Protein AF-A0A9E5QSY0-F1 (afdb_monomer_lite)

Foldseek 3Di:
DKAAPDDDPDDDDVPDDGIDDPCVVLVVQLVVLVVQLVVLVVVLVVCVVPHDPVVNVVSVVSNVVSVVSNVVSVVVSVVD

Structure (mmCIF, N/CA/C/O backbone):
data_AF-A0A9E5QSY0-F1
#
_entry.id   AF-A0A9E5QSY0-F1
#
loop_
_atom_site.group_PDB
_atom_site.id
_atom_site.type_symbol
_atom_site.label_atom_id
_atom_site.label_alt_id
_atom_site.label_comp_id
_atom_site.label_asym_id
_atom_site.label_entity_id
_atom_site.label_seq_id
_atom_site.pdbx_PDB_ins_code
_atom_site.Cartn_x
_atom_site.Cartn_y
_atom_site.Cartn_z
_atom_site.occupancy
_atom_site.B_iso_or_equiv
_atom_site.auth_seq_id
_atom_site.auth_comp_id
_atom_site.auth_asym_id
_atom_site.auth_atom_id
_atom_site.pdbx_PDB_model_num
ATOM 1 N N . MET A 1 1 ? 12.586 -9.422 -18.520 1.00 55.34 1 MET A N 1
ATOM 2 C CA . MET A 1 1 ? 13.681 -8.934 -19.392 1.00 55.34 1 MET A CA 1
ATOM 3 C C . MET A 1 1 ? 13.172 -7.779 -20.253 1.00 55.34 1 MET A C 1
ATOM 5 O O . MET A 1 1 ? 12.080 -7.894 -20.779 1.00 55.34 1 MET A O 1
ATOM 9 N N . ALA A 1 2 ? 13.894 -6.661 -20.375 1.00 68.38 2 ALA A N 1
ATOM 10 C CA . ALA A 1 2 ? 13.443 -5.549 -21.220 1.00 68.38 2 ALA A CA 1
ATOM 11 C C . ALA A 1 2 ? 13.575 -5.907 -22.710 1.00 68.38 2 ALA A C 1
ATOM 13 O O . ALA A 1 2 ? 14.658 -6.289 -23.151 1.00 68.38 2 ALA A O 1
ATOM 14 N N . GLU A 1 3 ? 12.496 -5.774 -23.474 1.00 76.56 3 GLU A N 1
ATOM 15 C CA . GLU A 1 3 ? 12.493 -5.917 -24.928 1.00 76.56 3 GLU A CA 1
ATOM 16 C C . GLU A 1 3 ? 12.536 -4.527 -25.568 1.00 76.56 3 GLU A C 1
ATOM 18 O O . GLU A 1 3 ? 11.661 -3.698 -25.332 1.00 76.56 3 GLU A O 1
ATOM 23 N N . ILE A 1 4 ? 13.571 -4.251 -26.360 1.00 82.00 4 ILE A N 1
ATOM 24 C CA . ILE A 1 4 ? 13.685 -3.005 -27.125 1.00 82.00 4 ILE A CA 1
ATOM 25 C C . ILE A 1 4 ? 12.920 -3.195 -28.441 1.00 82.00 4 ILE A C 1
ATOM 27 O O . ILE A 1 4 ? 13.194 -4.138 -29.180 1.00 82.00 4 ILE A O 1
ATOM 31 N N . LEU A 1 5 ? 11.973 -2.301 -28.736 1.00 81.75 5 LEU A N 1
ATOM 32 C CA . LEU A 1 5 ? 11.066 -2.403 -29.888 1.00 81.75 5 LEU A CA 1
ATOM 33 C C . LEU A 1 5 ? 11.520 -1.560 -31.095 1.00 81.75 5 LEU A C 1
ATOM 35 O O . LEU A 1 5 ? 10.900 -1.639 -32.153 1.00 81.75 5 LEU A O 1
ATOM 39 N N . VAL A 1 6 ? 12.577 -0.752 -30.945 1.00 85.00 6 VAL A N 1
ATOM 40 C CA . VAL A 1 6 ? 13.080 0.181 -31.972 1.00 85.00 6 VAL A CA 1
ATOM 41 C C . VAL A 1 6 ? 14.596 0.076 -32.154 1.00 85.00 6 VAL A C 1
ATOM 43 O O . VAL A 1 6 ? 15.326 -0.211 -31.204 1.00 85.00 6 VAL A O 1
ATOM 46 N N . ALA A 1 7 ? 15.092 0.332 -33.365 1.00 82.44 7 ALA A N 1
ATOM 47 C CA . ALA A 1 7 ? 16.522 0.328 -33.661 1.00 82.44 7 ALA A CA 1
ATOM 48 C C . ALA A 1 7 ? 17.145 1.731 -33.544 1.00 82.44 7 ALA A C 1
ATOM 50 O O . ALA A 1 7 ? 16.486 2.759 -33.711 1.00 82.44 7 ALA A O 1
ATOM 51 N N . ALA A 1 8 ? 18.456 1.787 -33.282 1.00 78.94 8 ALA A N 1
ATOM 52 C CA . ALA A 1 8 ? 19.191 3.048 -33.258 1.00 78.94 8 ALA A CA 1
ATOM 53 C C . ALA A 1 8 ? 19.168 3.706 -34.651 1.00 78.94 8 ALA A C 1
ATOM 55 O O . ALA A 1 8 ? 19.763 3.187 -35.594 1.00 78.94 8 ALA A O 1
ATOM 56 N N . GLY A 1 9 ? 18.491 4.853 -34.760 1.00 84.06 9 GLY A N 1
ATOM 57 C CA . GLY A 1 9 ? 18.297 5.585 -36.017 1.00 84.06 9 GLY A CA 1
ATOM 58 C C . GLY A 1 9 ? 16.855 5.595 -36.535 1.00 84.06 9 GLY A C 1
ATOM 59 O O . GLY A 1 9 ? 16.579 6.324 -37.487 1.00 84.06 9 GLY A O 1
ATOM 60 N N . ASP A 1 10 ? 15.938 4.854 -35.906 1.00 86.06 10 ASP A N 1
ATOM 61 C CA . ASP A 1 10 ? 14.518 4.899 -36.258 1.00 86.06 10 ASP A CA 1
ATOM 62 C C . ASP A 1 10 ? 13.884 6.247 -35.880 1.00 86.06 10 ASP A C 1
ATOM 64 O O . ASP A 1 10 ? 14.090 6.779 -34.786 1.00 86.06 10 ASP A O 1
ATOM 68 N N . MET A 1 11 ? 13.069 6.795 -36.786 1.00 79.12 11 MET A N 1
ATOM 69 C CA . MET A 1 11 ? 12.187 7.918 -36.470 1.00 79.12 11 MET A CA 1
ATOM 70 C C . MET A 1 11 ? 10.980 7.404 -35.692 1.00 79.12 11 MET A C 1
ATOM 72 O O . MET A 1 11 ? 10.218 6.578 -36.193 1.00 79.12 11 MET A O 1
ATOM 76 N N . VAL A 1 12 ? 10.801 7.925 -34.481 1.00 85.69 12 VAL A N 1
ATOM 77 C CA . VAL A 1 12 ? 9.699 7.564 -33.588 1.00 85.69 12 VAL A CA 1
ATOM 78 C C . VAL A 1 12 ? 8.694 8.703 -33.501 1.00 85.69 12 VAL A C 1
ATOM 80 O O . VAL A 1 12 ? 9.050 9.877 -33.606 1.00 85.69 12 VAL A O 1
ATOM 83 N N . THR A 1 13 ? 7.427 8.350 -33.331 1.00 86.19 13 THR A N 1
ATOM 84 C CA . THR A 1 13 ? 6.327 9.310 -33.175 1.00 86.19 13 THR A CA 1
ATOM 85 C C . THR A 1 13 ? 5.905 9.425 -31.712 1.00 86.19 13 THR A C 1
ATOM 87 O O . THR A 1 13 ? 6.167 8.528 -30.909 1.00 86.19 13 THR A O 1
ATOM 90 N N . GLU A 1 14 ? 5.286 10.546 -31.334 1.00 76.62 14 GLU A N 1
ATOM 91 C CA . GLU A 1 14 ? 4.803 10.751 -29.964 1.00 76.62 14 GLU A CA 1
ATOM 92 C C . GLU A 1 14 ? 3.824 9.628 -29.574 1.00 76.62 14 GLU A C 1
ATOM 94 O O . GLU A 1 14 ? 2.874 9.336 -30.300 1.00 76.62 14 GLU A O 1
ATOM 99 N N . GLY A 1 15 ? 4.098 8.954 -28.453 1.00 79.56 15 GLY A N 1
ATOM 100 C CA . GLY A 1 15 ? 3.334 7.791 -27.985 1.00 79.56 15 GLY A CA 1
ATOM 101 C C . GLY A 1 15 ? 3.802 6.429 -28.521 1.00 79.56 15 GLY A C 1
ATOM 102 O O . GLY A 1 15 ? 3.274 5.403 -28.092 1.00 79.56 15 GLY A O 1
ATOM 103 N N . GLN A 1 16 ? 4.799 6.373 -29.411 1.00 77.75 16 GLN A N 1
ATOM 104 C CA . GLN A 1 16 ? 5.361 5.106 -29.883 1.00 77.75 16 GLN A CA 1
ATOM 105 C C . GLN A 1 16 ? 6.200 4.437 -28.785 1.00 77.75 16 GLN A C 1
ATOM 107 O O . GLN A 1 16 ? 7.204 4.983 -28.328 1.00 77.75 16 GLN A O 1
ATOM 112 N N . ALA A 1 17 ? 5.797 3.231 -28.378 1.00 76.75 17 ALA A N 1
ATOM 113 C CA . ALA A 1 17 ? 6.522 2.441 -27.389 1.00 76.75 17 ALA A CA 1
ATOM 114 C C . ALA A 1 17 ? 7.914 2.051 -27.916 1.00 76.75 17 ALA A C 1
ATOM 116 O O . ALA A 1 17 ? 8.038 1.398 -28.952 1.00 76.75 17 ALA A O 1
ATOM 117 N N . LEU A 1 18 ? 8.955 2.452 -27.186 1.00 79.56 18 LEU A N 1
ATOM 118 C CA . LEU A 1 18 ? 10.359 2.247 -27.566 1.00 79.56 18 LEU A CA 1
ATOM 119 C C . LEU A 1 18 ? 10.940 0.959 -26.975 1.00 79.56 18 LEU A C 1
ATOM 121 O O . LEU A 1 18 ? 11.817 0.326 -27.559 1.00 79.56 18 LEU A O 1
ATOM 125 N N . ALA A 1 19 ? 10.434 0.562 -25.812 1.00 71.56 19 ALA A N 1
ATOM 126 C CA . ALA A 1 19 ? 10.813 -0.650 -25.115 1.00 71.56 19 ALA A CA 1
ATOM 127 C C . ALA A 1 19 ? 9.641 -1.134 -24.260 1.00 71.56 19 ALA A C 1
ATOM 129 O O . ALA A 1 19 ? 8.808 -0.340 -23.820 1.00 71.56 19 ALA A O 1
ATOM 130 N N . ARG A 1 20 ? 9.587 -2.437 -24.010 1.00 70.81 20 ARG A N 1
ATOM 131 C CA . ARG A 1 20 ? 8.677 -3.061 -23.060 1.00 70.81 20 ARG A CA 1
ATOM 132 C C . ARG A 1 20 ? 9.510 -3.702 -21.964 1.00 70.81 20 ARG A C 1
ATOM 134 O O . ARG A 1 20 ? 10.265 -4.637 -22.218 1.00 70.81 20 ARG A O 1
ATOM 141 N N . LEU A 1 21 ? 9.363 -3.210 -20.742 1.00 71.44 21 LEU A N 1
ATOM 142 C CA . LEU A 1 21 ? 9.918 -3.882 -19.580 1.00 71.44 21 LEU A CA 1
ATOM 143 C C . LEU A 1 21 ? 8.999 -5.043 -19.183 1.00 71.44 21 LEU A C 1
ATOM 145 O O . LEU A 1 21 ? 7.775 -4.947 -19.258 1.00 71.44 21 LEU A O 1
ATOM 149 N N . ASP A 1 22 ? 9.594 -6.158 -18.781 1.00 69.12 22 ASP A N 1
ATOM 150 C CA . ASP A 1 22 ? 8.860 -7.308 -18.254 1.00 69.12 22 ASP A CA 1
ATOM 151 C C . ASP A 1 22 ? 8.451 -6.985 -16.819 1.00 69.12 22 ASP A C 1
ATOM 153 O O . ASP A 1 22 ? 9.192 -7.214 -15.866 1.00 69.12 22 ASP A O 1
ATOM 157 N N . THR A 1 23 ? 7.287 -6.364 -16.681 1.00 72.81 23 THR A N 1
ATOM 158 C CA . THR A 1 23 ? 6.764 -5.880 -15.402 1.00 72.81 23 THR A CA 1
ATOM 159 C C . THR A 1 23 ? 6.019 -6.960 -14.630 1.00 72.81 23 THR A C 1
ATOM 161 O O . THR A 1 23 ? 5.360 -6.645 -13.652 1.00 7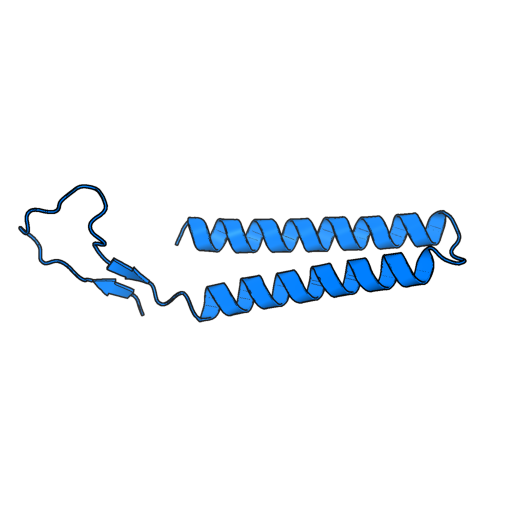2.81 23 THR A O 1
ATOM 164 N N . ARG A 1 24 ? 6.108 -8.236 -15.027 1.00 77.12 24 ARG A N 1
ATOM 165 C CA . ARG A 1 24 ? 5.377 -9.338 -14.377 1.00 77.12 24 ARG A CA 1
ATOM 166 C C . ARG A 1 24 ? 5.686 -9.436 -12.885 1.00 77.12 24 ARG A C 1
ATOM 168 O O . ARG A 1 24 ? 4.764 -9.563 -12.090 1.00 77.12 24 ARG A O 1
ATOM 175 N N . ASP A 1 25 ? 6.955 -9.306 -12.511 1.00 75.44 25 ASP A N 1
ATOM 176 C CA . ASP A 1 25 ? 7.366 -9.323 -11.104 1.00 75.44 25 ASP A CA 1
ATOM 177 C C . ASP A 1 25 ? 6.903 -8.067 -10.353 1.00 75.44 25 ASP A C 1
ATOM 179 O O . ASP A 1 25 ? 6.516 -8.147 -9.191 1.00 75.44 25 ASP A O 1
ATOM 183 N N . LEU A 1 26 ? 6.890 -6.910 -11.023 1.00 78.75 26 LEU A N 1
ATOM 184 C CA . LEU A 1 26 ? 6.418 -5.654 -10.439 1.00 78.75 26 LEU A CA 1
ATOM 185 C C . LEU A 1 26 ? 4.892 -5.656 -10.267 1.00 78.75 26 LEU A C 1
ATOM 187 O O . LEU A 1 26 ? 4.392 -5.218 -9.239 1.00 78.75 26 LEU A O 1
ATOM 191 N N . ALA A 1 27 ? 4.156 -6.211 -11.229 1.00 81.38 27 ALA A N 1
ATOM 192 C CA . ALA A 1 27 ? 2.713 -6.395 -11.158 1.00 81.38 27 ALA A CA 1
ATOM 193 C C . ALA A 1 27 ? 2.334 -7.348 -10.017 1.00 81.38 27 ALA A C 1
ATOM 195 O O . ALA A 1 27 ? 1.424 -7.044 -9.254 1.00 81.38 27 ALA A O 1
ATOM 196 N N . LEU A 1 28 ? 3.078 -8.447 -9.842 1.00 85.19 28 LEU A N 1
ATOM 197 C CA . LEU A 1 28 ? 2.906 -9.345 -8.697 1.00 85.19 28 LEU A CA 1
ATOM 198 C C . LEU A 1 28 ? 3.190 -8.642 -7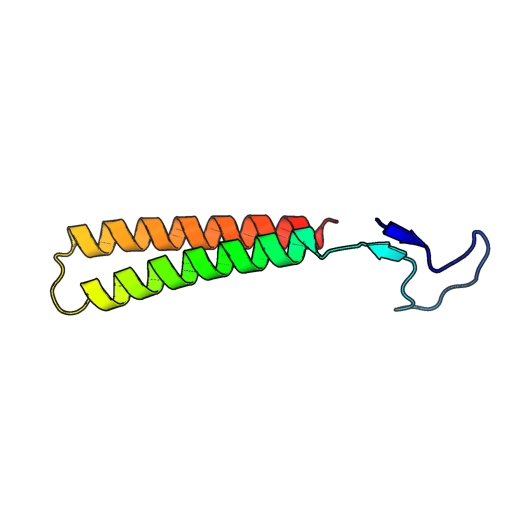.363 1.00 85.19 28 LEU A C 1
ATOM 200 O O . LEU A 1 28 ? 2.479 -8.877 -6.393 1.00 85.19 28 LEU A O 1
ATOM 204 N N . GLN A 1 29 ? 4.197 -7.766 -7.296 1.00 83.00 29 GLN A N 1
ATOM 205 C CA . GLN A 1 29 ? 4.474 -6.992 -6.080 1.00 83.00 29 GLN A CA 1
ATOM 206 C C . GLN A 1 29 ? 3.356 -5.995 -5.754 1.00 83.00 29 GLN A C 1
ATOM 208 O O . GLN A 1 29 ? 2.979 -5.881 -4.589 1.00 83.00 29 GLN A O 1
ATOM 213 N N . VAL A 1 30 ? 2.813 -5.302 -6.761 1.00 87.00 30 VAL A N 1
ATOM 214 C CA . VAL A 1 30 ? 1.661 -4.402 -6.582 1.00 87.00 30 VAL A CA 1
ATOM 215 C C . VAL A 1 30 ? 0.443 -5.187 -6.103 1.00 87.00 30 VAL A C 1
ATOM 217 O O . VAL A 1 30 ? -0.179 -4.795 -5.121 1.00 87.00 30 VAL A O 1
ATOM 220 N N . GLU A 1 31 ? 0.148 -6.327 -6.729 1.00 87.81 31 GLU A N 1
ATOM 221 C CA . GLU A 1 31 ? -0.968 -7.194 -6.337 1.00 87.81 31 GLU A CA 1
ATOM 222 C C . GLU A 1 31 ? -0.801 -7.708 -4.898 1.00 87.81 31 GLU A C 1
ATOM 224 O O . GLU A 1 31 ? -1.738 -7.669 -4.105 1.00 87.81 31 GLU A O 1
ATOM 229 N N . GLN A 1 32 ? 0.413 -8.105 -4.509 1.00 88.06 32 GLN A N 1
ATOM 230 C CA . GLN A 1 32 ? 0.709 -8.528 -3.141 1.00 88.06 32 GLN A CA 1
ATOM 231 C C . GLN A 1 32 ? 0.468 -7.399 -2.125 1.00 88.06 32 GLN A C 1
ATOM 233 O O . GLN A 1 32 ? -0.111 -7.649 -1.067 1.00 88.06 32 GLN A O 1
ATOM 238 N N . ALA A 1 33 ? 0.889 -6.171 -2.446 1.00 88.25 33 ALA A N 1
ATOM 239 C CA . ALA A 1 33 ? 0.678 -5.001 -1.597 1.00 88.25 33 ALA A CA 1
ATOM 240 C C . ALA A 1 33 ? -0.808 -4.613 -1.506 1.00 88.25 33 ALA A C 1
ATOM 242 O O . ALA A 1 33 ? -1.285 -4.280 -0.422 1.00 88.25 33 ALA A O 1
ATOM 243 N N . GLN A 1 34 ? -1.555 -4.731 -2.608 1.00 89.50 34 GLN A N 1
ATOM 244 C CA . GLN A 1 34 ? -3.009 -4.549 -2.634 1.00 89.50 34 GLN A CA 1
ATOM 245 C C . GLN A 1 34 ? -3.722 -5.565 -1.746 1.00 89.50 34 GLN A C 1
ATOM 247 O O . GLN A 1 34 ? -4.545 -5.177 -0.925 1.00 89.50 34 GLN A O 1
ATOM 252 N N . VAL A 1 35 ? -3.357 -6.846 -1.834 1.00 92.56 35 VAL A N 1
ATOM 253 C CA . VAL A 1 35 ? -3.925 -7.893 -0.972 1.00 92.56 35 VAL A CA 1
ATOM 254 C C . VAL A 1 35 ? -3.650 -7.602 0.504 1.00 92.56 35 VAL A C 1
ATOM 256 O O . VAL A 1 35 ? -4.535 -7.791 1.336 1.00 92.56 35 VAL A O 1
ATOM 259 N N . SER A 1 36 ? -2.451 -7.124 0.851 1.00 88.88 36 SER A N 1
ATOM 260 C CA . SER A 1 36 ? -2.139 -6.723 2.229 1.00 88.88 36 SER A CA 1
ATOM 261 C C . SER A 1 36 ? -2.986 -5.541 2.706 1.00 88.88 36 SER A C 1
ATOM 263 O O . SER A 1 36 ? -3.434 -5.547 3.852 1.00 88.88 36 SER A O 1
ATOM 265 N N . LEU A 1 37 ? -3.240 -4.556 1.839 1.00 89.88 37 LEU A N 1
ATOM 266 C CA . LEU A 1 37 ? -4.138 -3.444 2.144 1.00 89.88 37 LEU A CA 1
ATOM 267 C C . LEU A 1 37 ? -5.578 -3.929 2.353 1.00 89.88 37 LEU A C 1
ATOM 269 O O . LEU A 1 37 ? -6.193 -3.604 3.363 1.00 89.88 37 LEU A O 1
ATOM 273 N N . GLU A 1 38 ? -6.091 -4.764 1.450 1.00 90.81 38 GLU A N 1
ATOM 274 C CA . GLU A 1 38 ? -7.441 -5.329 1.543 1.00 90.81 38 GLU A CA 1
ATOM 275 C C . GLU A 1 38 ? -7.636 -6.157 2.818 1.00 90.81 38 GLU A C 1
ATOM 277 O O . GLU A 1 38 ? -8.684 -6.081 3.456 1.00 90.81 38 GLU A O 1
ATOM 282 N N . GLN A 1 39 ? -6.618 -6.918 3.231 1.00 89.56 39 GLN A N 1
ATOM 283 C CA . GLN A 1 39 ? -6.636 -7.655 4.496 1.00 89.56 39 GLN A CA 1
ATOM 284 C C . GLN A 1 39 ? -6.723 -6.716 5.702 1.00 89.56 39 GLN A C 1
ATOM 286 O O . GLN A 1 39 ? -7.559 -6.938 6.578 1.00 89.56 39 GLN A O 1
ATOM 291 N N . ALA A 1 40 ? -5.911 -5.655 5.729 1.00 87.81 40 ALA A N 1
ATOM 292 C CA . ALA A 1 40 ? -5.950 -4.662 6.799 1.00 87.81 40 ALA A CA 1
ATOM 293 C C . ALA A 1 40 ? -7.312 -3.943 6.859 1.00 87.81 40 ALA A C 1
ATOM 295 O O . ALA A 1 40 ? -7.863 -3.753 7.944 1.00 87.81 40 ALA A O 1
ATOM 296 N N . GLN A 1 41 ? -7.896 -3.622 5.699 1.00 87.44 41 GLN A N 1
ATOM 297 C CA . GLN A 1 41 ? -9.235 -3.038 5.596 1.00 87.44 41 GLN A CA 1
ATOM 298 C C . GLN A 1 41 ? -10.318 -4.001 6.101 1.00 87.44 41 GLN A C 1
ATOM 300 O O . GLN A 1 41 ? -11.188 -3.618 6.877 1.00 87.44 41 GLN A O 1
ATOM 305 N N . ALA A 1 42 ? -10.244 -5.275 5.712 1.00 89.19 42 ALA A N 1
ATOM 306 C CA . ALA A 1 42 ? -11.200 -6.287 6.144 1.00 89.19 42 ALA A CA 1
ATOM 307 C C . ALA A 1 42 ? -11.135 -6.533 7.659 1.00 89.19 42 ALA A C 1
ATOM 309 O O . ALA A 1 42 ? -12.158 -6.807 8.288 1.00 89.19 42 ALA A O 1
ATOM 310 N N . ASP A 1 43 ? -9.949 -6.451 8.261 1.00 85.06 43 ASP A N 1
ATOM 311 C CA . ASP A 1 43 ? -9.798 -6.568 9.710 1.00 85.06 43 ASP A CA 1
ATOM 312 C C . ASP A 1 43 ? -10.318 -5.324 10.442 1.00 85.06 43 ASP A C 1
ATOM 314 O O . ASP A 1 43 ? -10.940 -5.465 11.496 1.00 85.06 43 ASP A O 1
ATOM 318 N N . TYR A 1 44 ? -10.175 -4.133 9.853 1.00 84.94 44 TYR A N 1
ATOM 319 C CA . TYR A 1 44 ? -10.811 -2.906 10.344 1.00 84.94 44 TYR A CA 1
ATOM 320 C C . TYR A 1 44 ? -12.337 -3.010 10.339 1.00 84.94 44 TYR A C 1
ATOM 322 O O . TYR A 1 44 ? -12.971 -2.757 11.363 1.00 84.94 44 TYR A O 1
ATOM 330 N N . ASP A 1 45 ? -12.921 -3.468 9.232 1.00 85.94 45 ASP A N 1
ATOM 331 C CA . ASP A 1 45 ? -14.372 -3.623 9.100 1.00 85.94 45 ASP A CA 1
ATOM 332 C C . ASP A 1 45 ? -14.931 -4.645 10.102 1.00 85.94 45 ASP A C 1
ATOM 334 O O . ASP A 1 45 ? -15.967 -4.406 10.724 1.00 85.94 45 ASP A O 1
ATOM 338 N N . LYS A 1 46 ? -14.218 -5.758 10.335 1.00 84.38 46 LYS A N 1
ATOM 339 C CA . LYS A 1 46 ? -14.587 -6.744 11.372 1.00 84.38 46 LYS A CA 1
ATOM 340 C C . LYS A 1 46 ? -14.517 -6.169 12.784 1.00 84.38 46 LYS A C 1
ATOM 342 O O . LYS A 1 46 ? -15.276 -6.587 13.655 1.00 84.38 46 LYS A O 1
ATOM 347 N N . LEU A 1 47 ? -13.571 -5.269 13.036 1.00 82.31 47 LEU A N 1
ATOM 348 C CA . LEU A 1 47 ? -13.403 -4.630 14.336 1.00 82.31 47 LEU A CA 1
ATOM 349 C C . LEU A 1 47 ? -14.456 -3.539 14.556 1.00 82.31 47 LEU A C 1
ATOM 351 O O . LEU A 1 47 ? -14.897 -3.349 15.685 1.00 82.31 47 LEU A O 1
ATOM 355 N N . LEU A 1 48 ? -14.945 -2.882 13.506 1.00 78.75 48 LEU A N 1
ATOM 356 C CA . LEU A 1 48 ? -15.884 -1.767 13.634 1.00 78.75 48 LEU A CA 1
ATOM 357 C C . LEU A 1 48 ? -17.198 -2.114 14.361 1.00 78.75 48 LEU A C 1
ATOM 359 O O . LEU A 1 48 ? -17.793 -1.241 14.991 1.00 78.75 48 LEU A O 1
ATOM 363 N N . GLU A 1 49 ? -17.642 -3.375 14.319 1.00 74.88 49 GLU A N 1
ATOM 364 C CA . GLU A 1 49 ? -18.884 -3.820 14.973 1.00 74.88 49 GLU A CA 1
ATOM 365 C C . GLU A 1 49 ? -18.792 -3.924 16.511 1.00 74.88 49 GLU A C 1
ATOM 367 O O . GLU A 1 49 ? -19.828 -4.001 17.175 1.00 74.88 49 GLU A O 1
ATOM 372 N N . GLY A 1 50 ? -17.595 -3.894 17.113 1.00 75.69 50 GLY A N 1
ATOM 373 C CA . GLY A 1 50 ? -17.462 -4.033 18.574 1.00 75.69 50 GLY A CA 1
ATOM 374 C C . GLY A 1 50 ? -16.108 -3.681 19.193 1.00 75.69 50 GLY A C 1
ATOM 375 O O . GLY A 1 50 ? -15.898 -3.960 20.375 1.00 75.69 50 GLY A O 1
ATOM 376 N N . ALA A 1 51 ? -15.184 -3.107 18.428 1.00 79.81 51 ALA A N 1
ATOM 377 C CA . ALA A 1 51 ? -13.838 -2.796 18.884 1.00 79.81 51 ALA A CA 1
ATOM 378 C C . ALA A 1 51 ? -13.770 -1.520 19.723 1.00 79.81 51 ALA A C 1
ATOM 380 O O . ALA A 1 51 ? -14.535 -0.570 19.545 1.00 79.81 51 ALA A O 1
ATOM 381 N N . THR A 1 52 ? -12.806 -1.489 20.639 1.00 85.88 52 THR A N 1
ATOM 382 C CA . THR A 1 52 ? -12.499 -0.286 21.412 1.00 85.88 52 THR A CA 1
ATOM 383 C C . THR A 1 52 ? -11.734 0.728 20.553 1.00 85.88 52 THR A C 1
ATOM 385 O O . THR A 1 52 ? -11.081 0.346 19.575 1.00 85.88 52 THR A O 1
ATOM 388 N N . PRO A 1 53 ? -11.749 2.024 20.910 1.00 82.44 53 PRO A N 1
ATOM 389 C CA . PRO A 1 53 ? -11.005 3.052 20.183 1.00 82.44 53 PRO A CA 1
ATOM 390 C C . PRO A 1 53 ? -9.512 2.728 20.028 1.0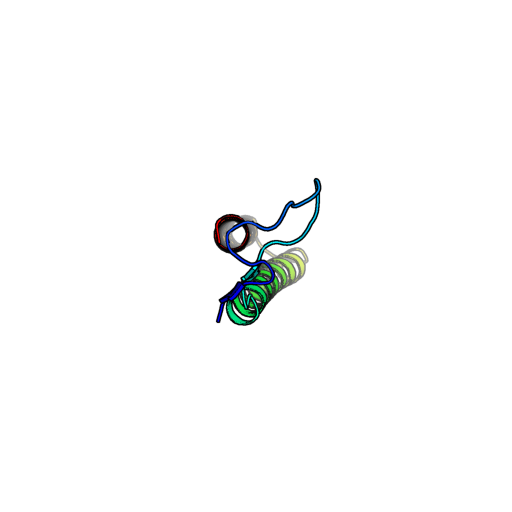0 82.44 53 PRO A C 1
ATOM 392 O O . PRO A 1 53 ? -8.915 3.065 19.010 1.00 82.44 53 PRO A O 1
ATOM 395 N N . GLU A 1 54 ? -8.906 2.041 21.003 1.00 84.06 54 GLU A N 1
ATOM 396 C CA . GLU A 1 54 ? -7.505 1.620 20.919 1.00 84.06 54 GLU A CA 1
ATOM 397 C C . GLU A 1 54 ? -7.268 0.571 19.825 1.00 84.06 54 GLU A C 1
ATOM 399 O O . GLU A 1 54 ? -6.249 0.612 19.139 1.00 84.06 54 GLU A O 1
ATOM 404 N N . GLN A 1 55 ? -8.204 -0.363 19.645 1.00 84.69 55 GLN A N 1
ATOM 405 C CA . GLN A 1 55 ? -8.116 -1.387 18.603 1.00 84.69 55 GLN A CA 1
ATOM 406 C C . GLN A 1 55 ? -8.294 -0.774 17.214 1.00 84.69 55 GLN A C 1
ATOM 408 O O . GLN A 1 55 ? -7.526 -1.093 16.310 1.00 84.69 55 GLN A O 1
ATOM 413 N N . VAL A 1 56 ? -9.251 0.148 17.068 1.00 85.69 56 VAL A N 1
ATOM 414 C CA . VAL A 1 56 ? -9.473 0.902 15.825 1.00 85.69 56 VAL A CA 1
ATOM 415 C C . VAL A 1 56 ? -8.210 1.676 15.445 1.00 85.69 56 VAL A C 1
ATOM 417 O O . VAL A 1 56 ? -7.709 1.509 14.338 1.00 85.69 56 VAL A O 1
ATOM 420 N N . ALA A 1 57 ? -7.625 2.427 16.385 1.00 87.75 57 ALA A N 1
ATOM 421 C CA . ALA A 1 57 ? -6.399 3.187 16.142 1.00 87.75 57 ALA A CA 1
ATOM 422 C C . ALA A 1 57 ? -5.204 2.293 15.759 1.00 87.75 57 ALA A C 1
ATOM 424 O O . ALA A 1 57 ? -4.382 2.673 14.923 1.00 87.75 57 ALA A O 1
ATOM 425 N N . SER A 1 58 ? -5.095 1.097 16.350 1.00 86.81 58 SER A N 1
ATOM 426 C CA . SER A 1 58 ? -4.025 0.158 15.999 1.00 86.81 58 SER A CA 1
ATOM 427 C C . SER A 1 58 ? -4.184 -0.384 14.579 1.00 86.81 58 SER A C 1
ATOM 429 O O . SER A 1 58 ? -3.179 -0.569 13.900 1.00 86.81 58 SER A O 1
ATOM 431 N N . VAL A 1 59 ? -5.416 -0.623 14.117 1.00 86.56 59 VAL A N 1
ATOM 432 C CA . VAL A 1 59 ? -5.661 -1.118 12.755 1.00 86.56 59 VAL A CA 1
ATOM 433 C C . VAL A 1 59 ? -5.598 -0.005 11.714 1.00 86.56 59 VAL A C 1
ATOM 435 O O . VAL A 1 59 ? -5.063 -0.234 10.635 1.00 86.56 59 VAL A O 1
ATOM 438 N N . GLU A 1 60 ? -6.016 1.220 12.035 1.00 86.88 60 GLU A N 1
ATOM 439 C CA . GLU A 1 60 ? -5.775 2.381 11.164 1.00 86.88 60 GLU A CA 1
ATOM 440 C C . GLU A 1 60 ? -4.281 2.592 10.902 1.00 86.88 60 GLU A C 1
ATOM 442 O O . GLU A 1 60 ? -3.882 2.896 9.778 1.00 86.88 60 GLU A O 1
ATOM 447 N N . ALA A 1 61 ? -3.435 2.383 11.916 1.00 90.88 61 ALA A N 1
ATOM 448 C CA . ALA A 1 61 ? -1.989 2.446 11.742 1.00 90.88 61 ALA A CA 1
ATOM 449 C C . ALA A 1 61 ? -1.461 1.342 10.806 1.00 90.88 61 ALA A C 1
ATOM 451 O O . ALA A 1 61 ? -0.539 1.591 10.027 1.00 90.88 61 ALA A O 1
ATOM 452 N N . GLU A 1 62 ? -2.044 0.141 10.851 1.00 87.81 62 GLU A N 1
ATOM 453 C CA . GLU A 1 62 ? -1.698 -0.957 9.941 1.00 87.81 62 GLU A CA 1
ATOM 454 C C . GLU A 1 62 ? -2.169 -0.676 8.504 1.00 87.81 62 GLU A C 1
ATOM 456 O O . GLU A 1 62 ? -1.389 -0.868 7.571 1.00 87.81 62 GLU A O 1
ATOM 461 N N . ILE A 1 63 ? -3.378 -0.129 8.315 1.00 89.50 63 ILE A N 1
ATOM 462 C CA . ILE A 1 63 ? -3.874 0.326 7.003 1.00 89.50 63 ILE A CA 1
ATOM 463 C C . ILE A 1 63 ? -2.942 1.394 6.432 1.00 89.50 63 ILE A C 1
ATOM 465 O O . ILE A 1 63 ? -2.454 1.241 5.317 1.00 89.50 63 ILE A O 1
ATOM 469 N N . ALA A 1 64 ? -2.606 2.426 7.210 1.00 91.25 64 ALA A N 1
ATOM 470 C C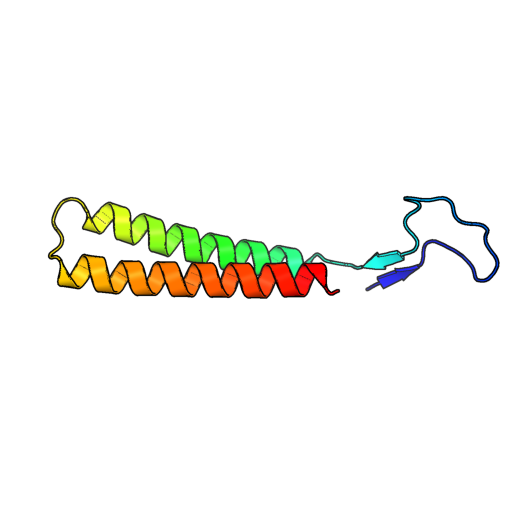A . ALA A 1 64 ? -1.717 3.496 6.760 1.00 91.25 64 ALA A CA 1
ATOM 471 C C . ALA A 1 64 ? -0.329 2.970 6.345 1.00 91.25 64 ALA A C 1
ATOM 473 O O . ALA A 1 64 ? 0.293 3.472 5.406 1.00 91.25 64 ALA A O 1
ATOM 474 N N . ARG A 1 65 ? 0.172 1.929 7.024 1.00 90.06 65 ARG A N 1
ATOM 475 C CA . ARG A 1 65 ? 1.409 1.242 6.629 1.00 90.06 65 ARG A CA 1
ATOM 476 C C . ARG A 1 65 ? 1.249 0.452 5.335 1.00 90.06 65 ARG A C 1
ATOM 478 O O . ARG A 1 65 ? 2.148 0.500 4.495 1.00 90.06 65 ARG A O 1
ATOM 485 N N . ALA A 1 66 ? 0.142 -0.266 5.171 1.00 89.06 66 ALA A N 1
ATOM 486 C CA . ALA A 1 66 ? -0.147 -1.026 3.961 1.00 89.06 66 ALA A CA 1
ATOM 487 C C . ALA A 1 66 ? -0.329 -0.107 2.740 1.00 89.06 66 ALA A C 1
ATOM 489 O O . ALA A 1 66 ? 0.259 -0.374 1.693 1.00 89.06 66 ALA A O 1
ATOM 490 N N . GLU A 1 67 ? -1.034 1.017 2.892 1.00 89.44 67 GLU A N 1
ATOM 491 C CA . GLU A 1 67 ? -1.166 2.056 1.863 1.00 89.44 67 GLU A CA 1
ATOM 492 C C . GLU A 1 67 ? 0.193 2.646 1.481 1.00 89.44 67 GLU A C 1
ATOM 494 O O . GLU A 1 67 ? 0.512 2.766 0.298 1.00 89.44 67 GLU A O 1
ATOM 499 N N . GLY A 1 68 ? 1.031 2.966 2.473 1.00 91.31 68 GLY A N 1
ATOM 500 C CA . GLY A 1 68 ? 2.380 3.475 2.228 1.00 91.31 68 GLY A CA 1
ATOM 501 C C . GLY A 1 68 ? 3.255 2.481 1.460 1.00 91.31 68 GLY A C 1
ATOM 502 O O . GLY A 1 68 ? 3.995 2.876 0.558 1.00 91.31 68 GLY A O 1
ATOM 503 N N . ASN A 1 69 ? 3.144 1.187 1.772 1.00 87.75 69 ASN A N 1
ATOM 504 C CA . ASN A 1 69 ? 3.838 0.134 1.032 1.00 87.75 69 ASN A CA 1
ATOM 505 C C . ASN A 1 69 ? 3.320 0.016 -0.405 1.00 87.75 69 ASN A C 1
ATOM 507 O O . ASN A 1 69 ? 4.136 -0.019 -1.323 1.00 87.75 69 ASN A O 1
ATOM 511 N N . LEU A 1 70 ? 1.999 0.011 -0.611 1.00 87.44 70 LEU A N 1
ATOM 512 C CA . LEU A 1 70 ? 1.401 -0.024 -1.947 1.00 87.44 70 LEU A CA 1
ATOM 513 C C . LEU A 1 70 ? 1.881 1.159 -2.792 1.00 87.44 70 LEU A C 1
ATOM 515 O O . LEU A 1 70 ? 2.381 0.960 -3.896 1.00 87.44 70 LEU A O 1
ATOM 519 N N . GLN A 1 71 ? 1.833 2.371 -2.238 1.00 88.50 71 GLN A N 1
ATOM 520 C CA . GLN A 1 71 ? 2.289 3.576 -2.924 1.00 88.50 71 GLN A CA 1
ATOM 521 C C . GLN A 1 71 ? 3.785 3.516 -3.266 1.00 88.50 71 GLN A C 1
ATOM 523 O O . GLN A 1 71 ? 4.188 3.912 -4.359 1.00 88.50 71 GLN A O 1
ATOM 528 N N . ALA A 1 72 ? 4.624 3.008 -2.359 1.00 86.62 72 ALA A N 1
ATOM 529 C CA . ALA A 1 72 ? 6.051 2.834 -2.620 1.00 86.62 72 ALA A CA 1
ATOM 530 C C . ALA A 1 72 ? 6.314 1.803 -3.732 1.00 86.62 72 ALA A C 1
ATOM 532 O O . ALA A 1 72 ? 7.192 2.007 -4.580 1.00 86.62 72 ALA A O 1
ATOM 533 N N . THR A 1 73 ? 5.545 0.712 -3.762 1.00 85.25 73 THR A N 1
ATOM 534 C CA . THR A 1 73 ? 5.623 -0.304 -4.814 1.00 85.25 73 THR A CA 1
ATOM 535 C C . THR A 1 73 ? 5.163 0.258 -6.159 1.00 85.25 73 THR A C 1
ATOM 537 O O . THR A 1 73 ? 5.904 0.151 -7.133 1.00 85.25 73 THR A O 1
ATOM 540 N N . GLU A 1 74 ? 4.018 0.939 -6.221 1.00 82.19 74 GLU A N 1
ATOM 541 C CA . GLU A 1 74 ? 3.509 1.598 -7.434 1.00 82.19 74 GLU A CA 1
ATOM 542 C C . GLU A 1 74 ? 4.473 2.670 -7.969 1.00 82.19 74 GLU A C 1
ATOM 544 O O . GLU A 1 74 ? 4.736 2.745 -9.176 1.00 82.19 74 GLU A O 1
ATOM 549 N N . ALA A 1 75 ? 5.064 3.468 -7.075 1.00 82.56 75 ALA A N 1
ATOM 550 C CA . ALA A 1 75 ? 6.081 4.452 -7.435 1.00 82.56 75 ALA A CA 1
ATOM 551 C C . ALA A 1 75 ? 7.331 3.788 -8.036 1.00 82.56 75 ALA A C 1
ATOM 553 O O . ALA A 1 75 ? 7.903 4.308 -8.996 1.00 82.56 75 ALA A O 1
ATOM 554 N N . SER A 1 76 ? 7.721 2.619 -7.519 1.00 74.56 76 SER A N 1
ATOM 555 C CA . SER A 1 76 ? 8.843 1.834 -8.049 1.00 74.56 76 SER A CA 1
ATOM 556 C C . SER A 1 76 ? 8.542 1.249 -9.433 1.00 74.56 76 SER A C 1
ATOM 558 O O . SER A 1 76 ? 9.444 1.183 -10.262 1.00 74.56 76 SER A O 1
ATOM 560 N N . VAL A 1 77 ? 7.283 0.884 -9.720 1.00 72.81 77 VAL A N 1
ATOM 561 C CA . VAL A 1 77 ? 6.852 0.456 -11.068 1.00 72.81 77 VAL A CA 1
ATOM 562 C C . VAL A 1 77 ? 6.850 1.613 -12.057 1.00 72.81 77 VAL A C 1
ATOM 564 O O . VAL A 1 77 ? 7.200 1.433 -13.216 1.00 72.81 77 VAL A O 1
ATOM 567 N N . THR A 1 78 ? 6.488 2.809 -11.601 1.00 67.31 78 THR A N 1
ATOM 568 C CA . THR A 1 78 ?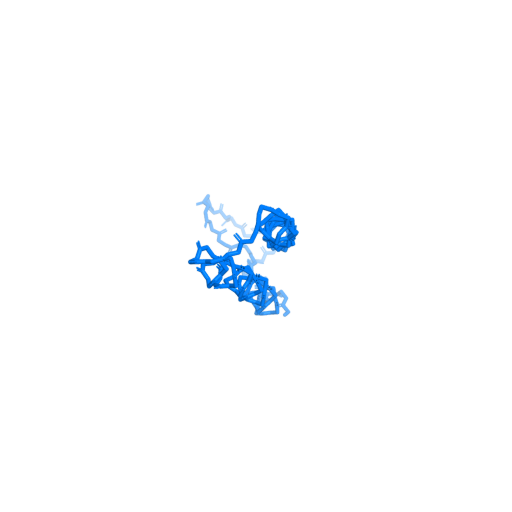 6.431 4.002 -12.457 1.00 67.31 78 THR A CA 1
ATOM 569 C C . THR A 1 78 ? 7.827 4.513 -12.839 1.00 67.31 78 THR A C 1
ATOM 571 O O . THR A 1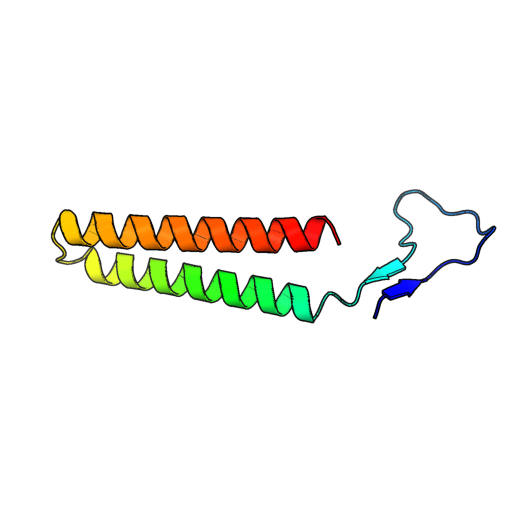 78 ? 7.988 5.139 -13.884 1.00 67.31 78 THR A O 1
ATOM 574 N N . GLN A 1 79 ? 8.840 4.267 -12.000 1.00 56.28 79 GLN A N 1
ATOM 575 C CA . GLN A 1 79 ? 10.234 4.648 -12.267 1.00 56.28 79 GLN A CA 1
ATOM 576 C C . GLN A 1 79 ? 11.045 3.611 -13.063 1.00 56.28 79 GLN A C 1
ATOM 578 O O . GLN A 1 79 ? 12.191 3.910 -13.407 1.00 56.28 79 GLN A O 1
ATOM 583 N N . ALA A 1 80 ? 10.494 2.424 -13.336 1.00 53.19 80 ALA A N 1
ATOM 584 C CA . ALA A 1 80 ? 11.168 1.330 -14.043 1.00 53.19 80 ALA A CA 1
ATOM 585 C C . ALA A 1 80 ? 10.833 1.315 -15.543 1.00 53.19 80 ALA A C 1
ATOM 587 O O . ALA A 1 80 ? 11.775 1.108 -16.343 1.00 53.19 80 ALA A O 1
#

Sequence (80 aa):
MAEILVAAGDMVTEGQALARLDTRDLALQVEQAQVSLEQAQADYDKLLEGATPEQVASVEAEIARAEGNLQATEASVTQA

Radius of gyration: 19.75 Å; chains: 1; bounding box: 38×20×58 Å

pLDDT: mean 82.02, std 8.08, range [53.19, 92.56]

Secondary structure (DSSP, 8-state):
-PEE-S-TT----TT---EE---HHHHHHHHHHHHHHHHHHHHHHHHHTT--HHHHHHHHHHHHHHHHHHHHHHHHHHT-